Protein AF-A0A5K1HG91-F1 (afdb_monomer_lite)

Secondary structure (DSSP, 8-state):
-PPPP-S-EEEE---S----TTS-HHHHHHHHHHHHHHH--TT-EEEE-STTTTS---

Sequence (58 aa):
FETPVVDAIITRVGASDLQVKGISTFMSEMLESSCMLETATKNSLVLIDELGRGTSTS

Structure (mmCIF, N/CA/C/O backbone):
data_AF-A0A5K1HG91-F1
#
_entry.id   AF-A0A5K1HG91-F1
#
loop_
_atom_site.group_PDB
_atom_site.id
_atom_site.type_symbol
_atom_site.label_atom_id
_atom_site.label_alt_id
_atom_site.label_comp_id
_atom_site.label_asym_id
_atom_site.label_entity_id
_atom_site.label_seq_id
_atom_site.pdbx_PDB_ins_code
_atom_site.Cartn_x
_atom_site.Cartn_y
_atom_site.Cartn_z
_atom_site.occupancy
_atom_site.B_iso_or_equiv
_atom_site.auth_seq_id
_atom_site.auth_comp_id
_atom_site.auth_asym_id
_atom_site.auth_atom_id
_atom_site.pdbx_PDB_model_num
ATOM 1 N N . PHE A 1 1 ? 17.359 17.827 -10.218 1.00 73.50 1 PHE A N 1
ATOM 2 C CA . PHE A 1 1 ? 16.758 16.633 -9.600 1.00 73.50 1 PHE A CA 1
ATOM 3 C C . PHE A 1 1 ? 16.055 15.866 -10.700 1.00 73.50 1 PHE A C 1
ATOM 5 O O . PHE A 1 1 ? 15.269 16.480 -11.408 1.00 73.50 1 PHE A O 1
ATOM 12 N N . GLU A 1 2 ? 16.393 14.594 -10.898 1.00 85.50 2 GLU A N 1
ATOM 13 C CA . GLU A 1 2 ? 15.668 13.711 -11.818 1.00 85.50 2 GLU A CA 1
ATOM 14 C C . GLU A 1 2 ? 14.631 12.908 -11.032 1.00 85.50 2 GLU A C 1
ATOM 16 O O . GLU A 1 2 ? 14.893 12.485 -9.904 1.00 85.50 2 GLU A O 1
ATOM 21 N N . THR A 1 3 ? 13.448 12.729 -11.615 1.00 89.12 3 THR A N 1
ATOM 22 C CA . THR A 1 3 ? 12.377 11.912 -11.039 1.00 89.12 3 THR A CA 1
ATOM 23 C C . THR A 1 3 ? 12.511 10.486 -11.576 1.00 89.12 3 THR A C 1
ATOM 25 O O . THR A 1 3 ? 12.585 10.321 -12.795 1.00 89.12 3 THR A O 1
ATOM 28 N N . PRO A 1 4 ? 12.552 9.452 -10.716 1.00 90.06 4 PRO A N 1
ATOM 29 C CA . PRO A 1 4 ? 12.628 8.073 -11.182 1.00 90.06 4 PRO A CA 1
ATOM 30 C C . PRO A 1 4 ? 11.359 7.691 -11.953 1.00 90.06 4 PRO A C 1
ATOM 32 O O . PRO A 1 4 ? 10.261 8.148 -11.633 1.00 90.06 4 PRO A O 1
ATOM 35 N N . VAL A 1 5 ? 11.508 6.829 -12.959 1.00 95.12 5 VAL A N 1
ATOM 36 C CA . VAL A 1 5 ? 10.362 6.226 -13.649 1.00 95.12 5 VAL A CA 1
ATOM 37 C C . VAL A 1 5 ? 9.746 5.180 -12.727 1.00 95.12 5 VAL A C 1
ATOM 39 O O . VAL A 1 5 ? 10.441 4.271 -12.276 1.00 95.12 5 VAL A O 1
ATOM 42 N N . VAL A 1 6 ? 8.448 5.314 -12.472 1.00 96.94 6 VAL A N 1
ATOM 43 C CA . VAL A 1 6 ? 7.666 4.381 -11.655 1.00 96.94 6 VAL A CA 1
ATOM 44 C C . VAL A 1 6 ? 6.652 3.660 -12.527 1.00 96.94 6 VAL A C 1
ATOM 46 O O . VAL A 1 6 ? 6.148 4.225 -13.498 1.00 96.94 6 VAL A O 1
ATOM 49 N N . ASP A 1 7 ? 6.370 2.404 -12.201 1.00 96.38 7 ASP A N 1
ATOM 50 C CA . ASP A 1 7 ? 5.392 1.592 -12.933 1.00 96.38 7 ASP A CA 1
ATOM 51 C C . ASP A 1 7 ? 3.949 1.878 -12.500 1.00 96.38 7 ASP A C 1
ATOM 53 O O . ASP A 1 7 ? 3.026 1.779 -13.307 1.00 96.38 7 ASP A O 1
ATOM 57 N N . ALA A 1 8 ? 3.765 2.286 -11.245 1.00 96.25 8 ALA A N 1
ATOM 58 C CA . ALA A 1 8 ? 2.485 2.669 -10.678 1.00 96.25 8 ALA A CA 1
ATOM 59 C C . ALA A 1 8 ? 2.651 3.742 -9.595 1.00 96.25 8 ALA A C 1
ATOM 61 O O . ALA A 1 8 ? 3.651 3.783 -8.874 1.00 96.25 8 ALA A O 1
ATOM 62 N N . ILE A 1 9 ? 1.623 4.581 -9.456 1.00 95.69 9 ILE A N 1
ATOM 63 C CA . ILE A 1 9 ? 1.429 5.456 -8.298 1.00 95.69 9 ILE A CA 1
ATOM 64 C C . ILE A 1 9 ? 0.207 4.926 -7.551 1.00 95.69 9 ILE A C 1
ATOM 66 O O . ILE A 1 9 ? -0.902 4.950 -8.083 1.00 95.69 9 ILE A O 1
ATOM 70 N N . ILE A 1 10 ? 0.417 4.429 -6.337 1.00 95.56 10 ILE A N 1
ATOM 71 C CA . ILE A 1 10 ? -0.615 3.813 -5.499 1.00 95.56 10 ILE A CA 1
ATOM 72 C C . ILE A 1 10 ? -0.839 4.732 -4.306 1.00 95.56 10 ILE A C 1
ATOM 74 O O . ILE A 1 10 ? 0.103 5.042 -3.577 1.00 95.56 10 ILE A O 1
ATOM 78 N N . THR A 1 11 ? -2.073 5.187 -4.100 1.00 92.44 11 THR A N 1
ATOM 79 C CA . TH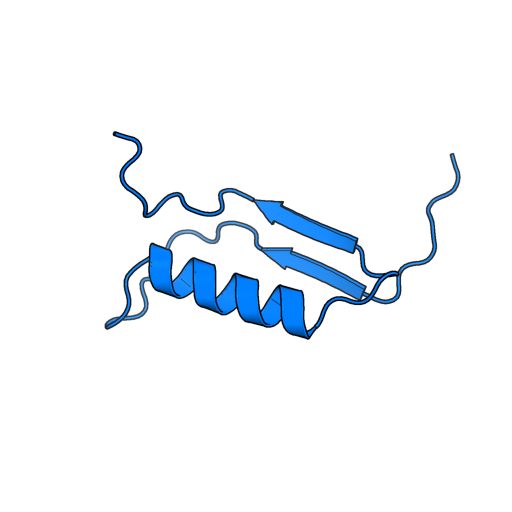R A 1 11 ? -2.370 6.159 -3.048 1.00 92.44 11 THR A CA 1
ATOM 80 C C . THR A 1 11 ? -3.498 5.690 -2.143 1.00 92.44 11 THR A C 1
ATOM 82 O O . THR A 1 11 ? -4.535 5.209 -2.600 1.00 92.44 11 THR A O 1
ATOM 85 N N . ARG A 1 12 ? -3.307 5.882 -0.838 1.00 85.94 12 ARG A N 1
ATOM 86 C CA . ARG A 1 12 ? -4.389 5.942 0.138 1.00 85.94 12 ARG A CA 1
ATOM 87 C C . ARG A 1 12 ? -4.406 7.340 0.718 1.00 85.94 12 ARG A C 1
ATOM 89 O O . ARG A 1 12 ? -3.554 7.683 1.527 1.00 85.94 12 ARG A O 1
ATOM 96 N N . VAL A 1 13 ? -5.382 8.126 0.284 1.00 82.12 13 VAL A N 1
ATOM 97 C CA . VAL A 1 13 ? -5.659 9.452 0.834 1.00 82.12 13 VAL A CA 1
ATOM 98 C C . VAL A 1 13 ? -6.979 9.371 1.586 1.00 82.12 13 VAL A C 1
ATOM 100 O O . VAL A 1 13 ? -7.921 8.737 1.100 1.00 82.12 13 VAL A O 1
ATOM 103 N N . GLY A 1 14 ? -7.047 9.964 2.776 1.00 70.25 14 GLY A N 1
ATOM 104 C CA . GLY A 1 14 ? -8.265 9.980 3.578 1.00 70.25 14 GLY A CA 1
ATOM 105 C C . GLY A 1 14 ? -9.410 10.672 2.833 1.00 70.25 14 GLY A C 1
ATOM 106 O O . GLY A 1 14 ? -9.459 11.894 2.751 1.00 70.25 14 GLY A O 1
ATOM 107 N N . ALA A 1 15 ? -10.349 9.900 2.286 1.00 59.94 15 ALA A N 1
ATOM 108 C CA . ALA A 1 15 ? -11.630 10.425 1.834 1.00 59.94 15 ALA A CA 1
ATOM 109 C C . ALA A 1 15 ? -12.555 10.536 3.051 1.00 59.94 15 ALA A C 1
ATOM 111 O O . ALA A 1 15 ? -12.668 9.579 3.820 1.00 59.94 15 ALA A O 1
ATOM 112 N N . SER A 1 16 ? -13.198 11.693 3.233 1.00 57.59 16 SER A N 1
ATOM 113 C CA . SER A 1 16 ? -14.195 11.917 4.284 1.00 57.59 16 SER A CA 1
ATOM 114 C C . SER A 1 16 ? -15.172 10.739 4.339 1.00 57.59 16 SER A C 1
ATOM 116 O O . SER A 1 16 ? -15.741 10.353 3.320 1.00 57.59 16 SER A O 1
ATOM 118 N N . ASP A 1 17 ? -15.276 10.132 5.519 1.00 59.97 17 ASP A N 1
ATOM 119 C CA . ASP A 1 17 ? -15.697 8.749 5.733 1.00 59.97 17 ASP A CA 1
ATOM 120 C C . ASP A 1 17 ? -16.964 8.330 4.960 1.00 59.97 17 ASP A C 1
ATOM 122 O O . ASP A 1 17 ? -18.091 8.579 5.394 1.00 59.97 17 ASP A O 1
ATOM 126 N N . LEU A 1 18 ? -16.806 7.583 3.860 1.00 56.97 18 LEU A N 1
ATOM 127 C CA . LEU A 1 18 ? -17.880 6.721 3.364 1.00 56.97 18 LEU A CA 1
ATOM 128 C C . LEU A 1 18 ? -17.881 5.461 4.237 1.00 56.97 18 LEU A C 1
ATOM 130 O O . LEU A 1 18 ? -17.265 4.450 3.909 1.00 56.97 18 LEU A O 1
ATOM 134 N N . GLN A 1 19 ? -18.522 5.542 5.405 1.00 60.41 19 GLN A N 1
ATOM 135 C CA . GLN A 1 19 ? -18.664 4.396 6.304 1.00 60.41 19 GLN A CA 1
ATOM 136 C C . GLN A 1 19 ? -19.448 3.288 5.596 1.00 60.41 19 GLN A C 1
ATOM 138 O O . GLN A 1 19 ? -20.674 3.343 5.459 1.00 60.41 19 GLN A O 1
ATOM 143 N N . VAL A 1 20 ? -18.730 2.265 5.140 1.00 63.75 20 VAL A N 1
ATOM 144 C CA . VAL A 1 20 ? -19.330 1.027 4.651 1.00 63.75 20 VAL A CA 1
ATOM 145 C C . VAL A 1 20 ? -19.990 0.345 5.848 1.00 63.75 20 VAL A C 1
ATOM 147 O O . VAL A 1 20 ? -19.329 -0.028 6.817 1.00 63.75 20 VAL A O 1
ATOM 150 N N . LYS A 1 21 ? -21.320 0.201 5.808 1.00 70.12 21 LYS A N 1
ATOM 151 C CA . LYS A 1 21 ? -22.079 -0.471 6.870 1.00 70.12 21 LYS A CA 1
ATOM 152 C C . LYS A 1 21 ? -21.597 -1.920 7.003 1.00 70.12 21 LYS A C 1
ATOM 154 O O . LYS A 1 21 ? -21.843 -2.721 6.108 1.00 70.12 21 LYS A O 1
ATOM 159 N N . GLY A 1 22 ? -20.956 -2.255 8.123 1.00 75.12 22 GLY A N 1
ATOM 160 C CA . GLY A 1 22 ? -20.611 -3.638 8.482 1.00 75.12 22 GLY A CA 1
ATOM 161 C C . GLY A 1 22 ? -19.130 -3.930 8.739 1.00 75.12 22 GLY A C 1
ATOM 162 O O . GLY A 1 22 ? -18.834 -5.025 9.206 1.00 75.12 22 GLY A O 1
ATOM 163 N N . ILE A 1 23 ? -18.214 -2.984 8.501 1.00 79.81 23 ILE A N 1
ATOM 164 C CA . ILE A 1 23 ? -16.789 -3.105 8.867 1.00 79.81 23 ILE A CA 1
ATOM 165 C C . ILE A 1 23 ? -16.316 -1.843 9.598 1.00 79.81 23 ILE A C 1
ATOM 167 O O . ILE A 1 23 ? -16.837 -0.755 9.356 1.00 79.81 23 ILE A O 1
ATOM 171 N N . SER A 1 24 ? -15.362 -1.973 10.526 1.00 83.94 24 SER A N 1
ATOM 172 C CA . SER A 1 24 ? -14.808 -0.809 11.233 1.00 83.94 24 SER A CA 1
ATOM 173 C C . SER A 1 24 ? -13.952 0.043 10.294 1.00 83.94 24 SER A C 1
ATOM 175 O O . SER A 1 24 ? -13.376 -0.478 9.337 1.00 83.94 24 SER A O 1
ATOM 177 N N . THR A 1 2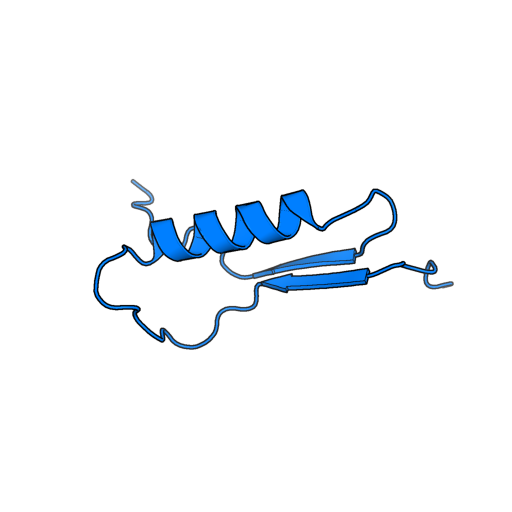5 ? -13.814 1.341 10.589 1.00 80.69 25 THR A N 1
ATOM 178 C CA . THR A 1 25 ? -12.914 2.238 9.842 1.00 80.69 25 THR A CA 1
ATOM 179 C C . THR A 1 25 ? -11.509 1.651 9.756 1.00 80.69 25 THR A C 1
ATOM 181 O O . THR A 1 25 ? -10.950 1.560 8.671 1.00 80.69 25 THR A O 1
ATOM 184 N N . PHE A 1 26 ? -10.998 1.135 10.877 1.00 83.81 26 PHE A N 1
ATOM 185 C CA . PHE A 1 26 ? -9.706 0.462 10.916 1.00 83.81 26 PHE A CA 1
ATOM 186 C C . PHE A 1 26 ? -9.644 -0.763 9.992 1.00 83.81 26 PHE A C 1
ATOM 188 O O . PHE A 1 26 ? -8.704 -0.912 9.220 1.00 83.81 26 PHE A O 1
ATOM 195 N N . MET A 1 27 ? -10.654 -1.638 10.022 1.00 86.25 27 MET A N 1
ATOM 196 C CA . MET A 1 27 ? -10.680 -2.819 9.155 1.00 86.25 27 MET A CA 1
ATOM 197 C C . MET A 1 27 ? -10.715 -2.431 7.672 1.00 86.25 27 MET A C 1
ATOM 199 O O . MET A 1 27 ? -10.018 -3.048 6.871 1.00 86.25 27 MET A O 1
ATOM 203 N N . SER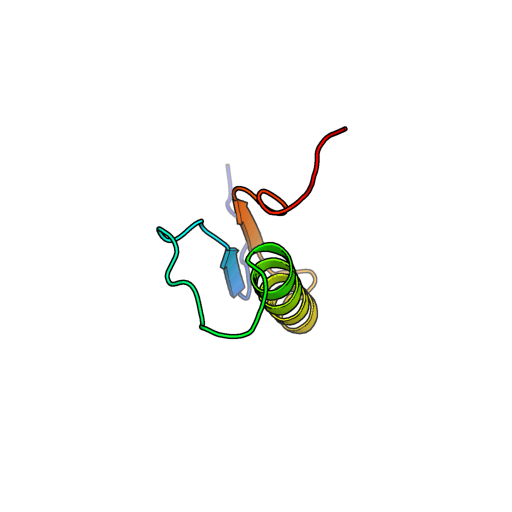 A 1 28 ? -11.482 -1.400 7.308 1.00 84.75 28 SER A N 1
ATOM 204 C CA . SER A 1 28 ? -11.512 -0.880 5.937 1.00 84.75 28 SER A CA 1
ATOM 205 C C . SER A 1 28 ? -10.139 -0.362 5.498 1.00 84.75 28 SER A C 1
ATOM 207 O O . SER A 1 28 ? -9.685 -0.702 4.410 1.00 84.75 28 SER A O 1
ATOM 209 N N . GLU A 1 29 ? -9.454 0.398 6.357 1.00 86.25 29 GLU A N 1
ATOM 210 C CA . GLU A 1 29 ? -8.099 0.906 6.097 1.00 86.25 29 GLU A CA 1
ATOM 211 C C . GLU A 1 29 ? -7.074 -0.219 5.910 1.00 86.25 29 GLU A C 1
ATOM 213 O O . GLU A 1 29 ? -6.210 -0.145 5.033 1.00 86.25 29 GLU A O 1
ATOM 218 N N . MET A 1 30 ? -7.161 -1.275 6.723 1.00 90.06 30 MET A N 1
ATOM 219 C CA . MET A 1 30 ? -6.253 -2.420 6.621 1.00 90.06 30 MET A CA 1
ATOM 220 C C . MET A 1 30 ? -6.492 -3.226 5.340 1.00 90.06 30 MET A C 1
ATOM 222 O O . MET A 1 30 ? -5.530 -3.667 4.716 1.00 90.06 30 MET A O 1
ATOM 226 N N . LEU A 1 31 ? -7.749 -3.394 4.914 1.00 89.50 31 LEU A N 1
ATOM 227 C CA . LEU A 1 31 ? -8.077 -4.090 3.664 1.00 89.50 31 LEU A CA 1
ATOM 228 C C . LEU A 1 31 ? -7.555 -3.336 2.437 1.00 89.50 31 LEU A C 1
ATOM 230 O O . LEU A 1 31 ? -6.966 -3.942 1.543 1.00 89.50 31 LEU A O 1
ATOM 234 N N . GLU A 1 32 ? -7.715 -2.015 2.410 1.00 88.94 32 GLU A N 1
ATOM 235 C CA . GLU A 1 32 ? -7.139 -1.183 1.350 1.00 88.94 32 GLU A CA 1
ATOM 236 C C . GLU A 1 32 ? -5.611 -1.258 1.362 1.00 88.94 32 GLU A C 1
ATOM 238 O O . GLU A 1 32 ? -5.005 -1.434 0.309 1.00 88.94 32 GLU A O 1
ATOM 243 N N . SER A 1 33 ? -4.990 -1.218 2.544 1.00 90.94 33 SER A N 1
ATOM 244 C CA . SER A 1 33 ? -3.535 -1.360 2.682 1.00 90.94 33 SER A CA 1
ATOM 245 C C . SER A 1 33 ? -3.038 -2.718 2.181 1.00 90.94 33 SER A C 1
ATOM 247 O O . SER A 1 33 ? -2.015 -2.774 1.503 1.00 90.94 33 SER A O 1
ATOM 249 N N . SER A 1 34 ? -3.770 -3.807 2.447 1.00 93.81 34 SER A N 1
A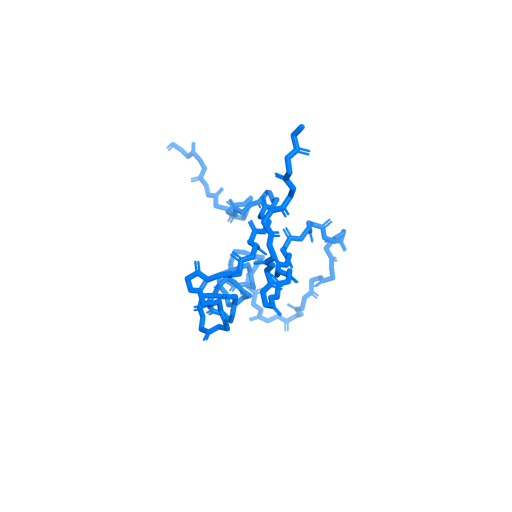TOM 250 C CA . SER A 1 34 ? -3.452 -5.138 1.907 1.00 93.81 34 SER A CA 1
ATOM 251 C C . SER A 1 34 ? -3.468 -5.130 0.382 1.00 93.81 34 SER A C 1
ATOM 253 O O . SER A 1 34 ? -2.509 -5.565 -0.246 1.00 93.81 34 SER A O 1
ATOM 255 N N . CYS A 1 35 ? -4.509 -4.551 -0.217 1.00 92.62 35 CYS A N 1
ATOM 256 C CA . CYS A 1 35 ? -4.624 -4.427 -1.669 1.00 92.62 35 CYS A CA 1
ATOM 257 C C . CYS A 1 35 ? -3.476 -3.593 -2.269 1.00 92.62 35 CYS A C 1
ATOM 259 O O . CYS A 1 35 ? -2.904 -3.960 -3.298 1.00 92.62 35 CYS A O 1
ATOM 261 N N . MET A 1 36 ? -3.079 -2.501 -1.603 1.00 93.94 36 MET A N 1
ATOM 262 C CA . MET A 1 36 ? -1.925 -1.693 -2.015 1.00 93.94 36 MET A CA 1
ATOM 263 C C . MET A 1 36 ? -0.631 -2.509 -1.996 1.00 93.94 36 MET A C 1
ATOM 265 O O . MET A 1 36 ? 0.135 -2.438 -2.953 1.00 93.94 36 MET A O 1
ATOM 269 N N . LEU A 1 37 ? -0.395 -3.292 -0.940 1.00 94.50 37 LEU A N 1
ATOM 270 C CA . LEU A 1 37 ? 0.793 -4.140 -0.806 1.00 94.50 37 LEU A CA 1
ATOM 271 C C . LEU A 1 37 ? 0.815 -5.284 -1.824 1.00 94.50 37 LEU A C 1
ATOM 273 O O . LEU A 1 37 ? 1.874 -5.596 -2.357 1.00 94.50 37 LEU A O 1
ATOM 277 N N . GLU A 1 38 ? -0.338 -5.884 -2.117 1.00 96.56 38 GLU A N 1
ATOM 278 C CA . GLU A 1 38 ? -0.475 -6.926 -3.143 1.00 96.56 38 GLU A CA 1
ATOM 279 C C . GLU A 1 38 ? -0.228 -6.388 -4.559 1.00 96.56 38 GLU A C 1
ATOM 281 O O . GLU A 1 38 ? 0.252 -7.119 -5.425 1.00 96.56 38 GLU A O 1
ATOM 286 N N . THR A 1 39 ? -0.533 -5.110 -4.794 1.00 95.44 39 THR A N 1
ATOM 287 C CA . THR A 1 39 ? -0.379 -4.456 -6.103 1.00 95.44 39 THR A CA 1
ATOM 288 C C . THR A 1 39 ? 1.009 -3.838 -6.294 1.00 95.44 39 THR A C 1
ATOM 290 O O . THR A 1 39 ? 1.504 -3.764 -7.419 1.00 95.44 39 THR A O 1
ATOM 293 N N . ALA A 1 40 ? 1.640 -3.361 -5.219 1.00 97.38 40 ALA A N 1
ATOM 294 C CA . ALA A 1 40 ? 2.900 -2.634 -5.291 1.00 97.38 40 ALA A CA 1
ATOM 295 C C . ALA A 1 40 ? 4.067 -3.524 -5.733 1.00 97.38 40 ALA A C 1
ATOM 297 O O . ALA A 1 40 ? 4.267 -4.638 -5.247 1.00 97.38 40 ALA A O 1
ATOM 298 N N . THR A 1 41 ? 4.907 -2.983 -6.613 1.00 97.31 41 THR A N 1
ATOM 299 C CA . THR A 1 41 ? 6.196 -3.575 -6.968 1.00 97.31 41 THR A CA 1
ATOM 300 C C . THR A 1 41 ? 7.338 -2.764 -6.358 1.00 97.31 41 THR A C 1
ATOM 302 O O . THR A 1 41 ? 7.156 -1.675 -5.813 1.00 97.31 41 THR A O 1
ATOM 305 N N . LYS A 1 42 ? 8.569 -3.262 -6.508 1.00 96.25 42 LYS A N 1
ATOM 306 C CA . LYS A 1 42 ? 9.789 -2.534 -6.123 1.00 96.25 42 LYS A CA 1
ATOM 307 C C . LYS A 1 42 ? 9.984 -1.184 -6.840 1.00 96.25 42 LYS A C 1
ATOM 309 O O . LYS A 1 42 ? 10.817 -0.402 -6.398 1.00 96.25 42 LYS A O 1
ATOM 314 N N . ASN A 1 43 ? 9.282 -0.948 -7.951 1.00 97.00 43 ASN A N 1
ATOM 315 C CA . ASN A 1 43 ? 9.379 0.274 -8.755 1.00 97.00 43 ASN A CA 1
ATOM 316 C C . ASN A 1 43 ? 8.146 1.179 -8.598 1.00 97.00 43 ASN A C 1
ATOM 318 O O . ASN A 1 43 ? 8.051 2.194 -9.287 1.00 97.00 43 ASN A O 1
ATOM 322 N N . SER A 1 44 ? 7.208 0.820 -7.723 1.00 97.38 44 SER A N 1
ATOM 323 C CA . SER A 1 44 ? 5.994 1.598 -7.507 1.00 97.38 44 SER A CA 1
ATOM 324 C C . SER A 1 44 ? 6.233 2.723 -6.502 1.00 97.38 44 SER A C 1
ATOM 326 O O . SER A 1 44 ? 6.972 2.567 -5.529 1.00 97.38 44 SER A O 1
ATOM 328 N N . LEU A 1 45 ? 5.566 3.858 -6.710 1.00 96.56 45 LEU A N 1
ATOM 329 C CA . LEU A 1 45 ? 5.478 4.932 -5.725 1.00 96.56 45 LEU A CA 1
ATOM 330 C C . LEU A 1 45 ? 4.206 4.750 -4.901 1.00 96.56 45 LEU A C 1
ATOM 332 O O . LEU A 1 45 ? 3.103 4.830 -5.437 1.00 96.56 45 LEU A O 1
ATOM 336 N N . VAL A 1 46 ? 4.359 4.541 -3.596 1.00 95.06 46 VAL A N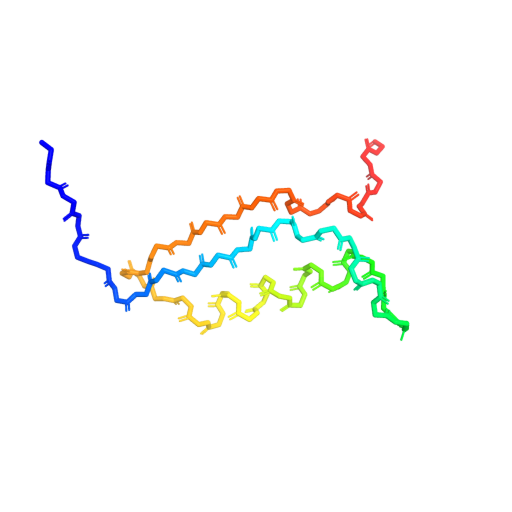 1
ATOM 337 C CA . VAL A 1 46 ? 3.237 4.378 -2.667 1.00 95.06 46 VAL A CA 1
ATOM 338 C C . VAL A 1 46 ? 3.125 5.615 -1.777 1.00 95.06 46 VAL A C 1
ATOM 340 O O . VAL A 1 46 ? 4.104 6.018 -1.151 1.00 95.06 46 VAL A O 1
ATOM 343 N N . LEU A 1 47 ? 1.935 6.215 -1.716 1.00 93.81 47 LEU A N 1
ATOM 344 C CA . LEU A 1 47 ? 1.613 7.353 -0.852 1.00 93.81 47 LEU A CA 1
ATOM 345 C C . LEU A 1 47 ? 0.512 6.943 0.129 1.00 93.81 47 LEU A C 1
ATOM 347 O O . LEU A 1 47 ? -0.549 6.477 -0.286 1.00 93.81 47 LEU A O 1
ATOM 351 N N . ILE A 1 48 ? 0.764 7.119 1.422 1.00 91.69 48 ILE A N 1
ATOM 352 C CA . ILE A 1 48 ? -0.173 6.779 2.497 1.00 91.69 48 ILE A CA 1
ATOM 353 C C . ILE A 1 48 ? -0.397 8.025 3.344 1.00 91.69 48 ILE A C 1
ATOM 355 O O . ILE A 1 48 ? 0.568 8.664 3.760 1.00 91.69 48 ILE A O 1
ATOM 359 N N . ASP A 1 49 ? -1.661 8.326 3.612 1.00 88.25 49 ASP A N 1
ATOM 360 C CA . ASP A 1 49 ? -2.100 9.417 4.474 1.00 88.25 49 ASP A CA 1
ATOM 361 C C . ASP A 1 49 ? -3.031 8.883 5.574 1.00 88.25 49 ASP A C 1
ATOM 363 O O . ASP A 1 49 ? -3.951 8.111 5.288 1.00 88.25 49 ASP A O 1
ATOM 367 N N . GLU A 1 50 ? -2.772 9.281 6.823 1.00 81.62 50 GLU A N 1
ATOM 368 C CA . GLU A 1 50 ? -3.598 8.989 8.012 1.00 81.62 50 GLU A CA 1
ATOM 369 C C . GLU A 1 50 ? -3.991 7.504 8.215 1.00 81.62 50 GLU A C 1
ATOM 371 O O . GLU A 1 50 ? -5.130 7.178 8.570 1.00 81.62 50 GLU A O 1
ATOM 376 N N . LEU A 1 51 ? -3.057 6.565 8.002 1.00 84.50 51 LEU A N 1
ATOM 377 C CA . LEU A 1 51 ? -3.312 5.140 8.244 1.00 84.50 51 LEU A CA 1
ATOM 378 C C . LEU A 1 51 ? -3.424 4.832 9.744 1.00 84.50 51 LEU A C 1
ATOM 380 O O . LEU A 1 51 ? -2.510 5.126 10.513 1.00 84.50 51 LEU A O 1
ATOM 384 N N . GLY A 1 52 ? -4.497 4.150 10.151 1.00 78.25 52 GLY A N 1
ATOM 385 C CA . GLY A 1 52 ? -4.670 3.696 11.531 1.00 78.25 52 GLY A CA 1
ATOM 386 C C . GLY A 1 52 ? -5.392 4.692 12.439 1.00 78.25 52 GLY A C 1
ATOM 387 O O . GLY A 1 52 ? -5.419 4.481 13.654 1.00 78.25 52 GLY A O 1
ATOM 388 N N . ARG A 1 53 ? -6.047 5.725 11.883 1.00 78.31 53 ARG A N 1
ATOM 389 C CA . ARG A 1 53 ? -6.856 6.695 12.654 1.00 78.31 53 ARG A CA 1
ATOM 390 C C . ARG A 1 53 ? -7.991 6.037 13.446 1.00 78.31 53 ARG A C 1
ATOM 392 O O . ARG A 1 53 ? -8.473 6.588 14.427 1.00 78.31 53 ARG A O 1
ATOM 399 N N . GLY A 1 54 ? -8.432 4.853 13.016 1.00 73.38 54 GLY A N 1
ATOM 400 C CA . GLY A 1 54 ? -9.460 4.061 13.690 1.00 73.38 54 GLY A CA 1
ATOM 401 C C . GLY A 1 54 ? -8.973 3.240 14.891 1.00 73.38 54 GLY A C 1
ATOM 402 O O . GLY A 1 54 ? -9.733 2.394 15.363 1.00 73.38 54 GLY A O 1
ATOM 403 N N . THR A 1 55 ? -7.732 3.422 15.358 1.00 74.94 55 THR A N 1
ATOM 404 C CA . THR A 1 55 ? -7.160 2.683 16.499 1.00 74.94 55 THR A CA 1
ATOM 405 C C . THR A 1 55 ? -7.124 3.516 17.780 1.00 74.94 55 THR A C 1
ATOM 407 O O . THR A 1 55 ? -7.044 4.740 17.749 1.00 74.94 55 THR A O 1
ATOM 410 N N . SER A 1 56 ? -7.184 2.842 18.932 1.00 56.00 56 SER A N 1
ATOM 411 C CA . SER A 1 56 ? -6.946 3.472 20.234 1.00 56.00 56 SER A CA 1
ATOM 412 C C . SER A 1 56 ? -5.448 3.727 20.406 1.00 56.00 56 SER A C 1
ATOM 414 O O . SER A 1 56 ? -4.670 2.778 20.407 1.00 56.00 56 SER A O 1
ATOM 416 N N . THR A 1 57 ? -5.045 4.982 20.601 1.00 59.97 57 THR A N 1
ATOM 417 C CA . THR A 1 57 ? -3.650 5.387 20.863 1.00 59.97 57 THR A CA 1
ATOM 418 C C . THR A 1 57 ? -3.302 5.398 22.359 1.00 59.97 57 THR A C 1
ATOM 420 O O . THR A 1 57 ? -2.605 6.307 22.806 1.00 59.97 57 THR A O 1
ATOM 423 N N . SER A 1 58 ? -3.864 4.483 23.159 1.00 50.66 58 SER A N 1
ATOM 424 C CA . SER A 1 58 ? -3.581 4.429 24.606 1.00 50.66 58 SER A CA 1
ATOM 425 C C . SER A 1 58 ? -2.096 4.256 24.907 1.00 50.66 58 SER A C 1
ATOM 427 O O . SER A 1 58 ? -1.439 3.478 24.182 1.00 50.66 58 SER A O 1
#

pLDDT: mean 83.6, std 13.14, range [50.66, 97.38]

Radius of gyration: 13.86 Å; chains: 1; bounding box: 39×24×38 Å

Organism: NCBI:txid210225

InterPro domains:
  IPR000432 DNA mismatch repair protein MutS, C-terminal [PF00488] (3-57)
  IPR027417 P-loop containing nucleoside triphosphate hydrolase [G3DSA:3.40.50.300] (1-58)
  IPR027417 P-loop containing nucleoside t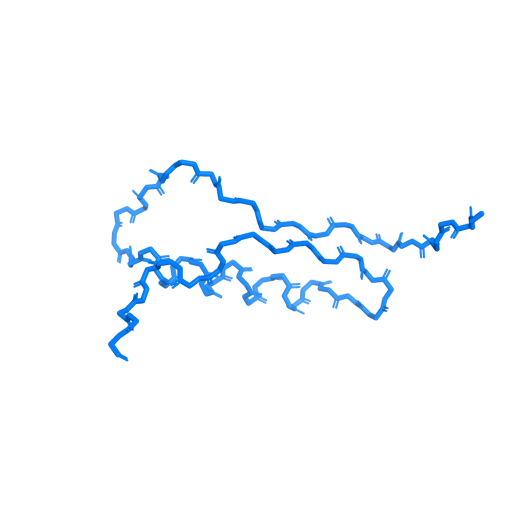riphosphate hydrolase [SSF52540] (4-57)
  IPR045076 DNA mismatch repair MutS [PTHR11361] (3-58)

Foldseek 3Di:
DDDADAPEEAEDDDDDDPDDPPDFPLRVLVVSVVVSVVPDDPRYHYYYDPHPVRDDPD